Protein AF-A0A7V9TXN4-F1 (afdb_monomer_lite)

Radius of gyration: 13.29 Å; chains: 1; bounding box: 28×28×37 Å

Foldseek 3Di:
DFALEDQEADCDWDFGNRGHAHAWDDWDADPQRWIWTDGPQFIWTGDSRSTIDTPDHCPPDDDVPPDPPPDPDDD

pLDDT: mean 83.26, std 18.08, range [40.91, 97.81]

Sequence (75 aa):
MAILAGGAYGQQDGKGAAAKFSSVGGMAFGPDGSLYLTDGAAVRKVTMDGVVTTVARELTSRTANDKPALFGGSY

Structure (mmCIF, N/CA/C/O backbone):
data_AF-A0A7V9TXN4-F1
#
_entry.id   AF-A0A7V9TXN4-F1
#
loop_
_atom_site.group_PDB
_atom_site.id
_atom_site.type_symbol
_atom_site.label_atom_id
_atom_site.label_alt_id
_atom_site.label_comp_id
_atom_site.label_asym_id
_atom_site.label_entity_id
_atom_site.label_seq_i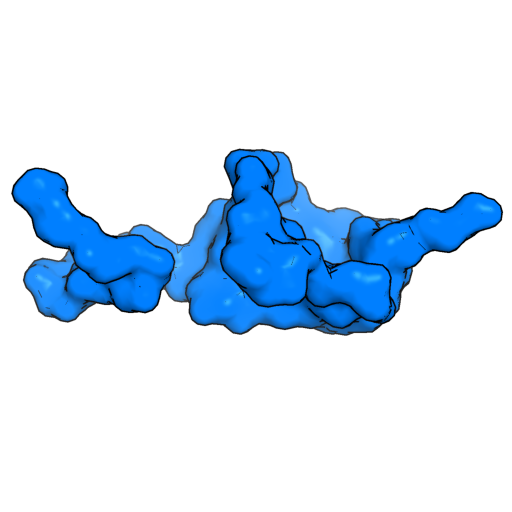d
_atom_site.pdbx_PDB_ins_code
_atom_site.Cartn_x
_atom_site.Cartn_y
_atom_site.Cartn_z
_atom_site.occupancy
_atom_site.B_iso_or_equiv
_atom_site.auth_seq_id
_atom_site.auth_comp_id
_atom_site.auth_asym_id
_atom_site.auth_atom_id
_atom_site.pdbx_PDB_model_num
ATOM 1 N N . MET A 1 1 ? -13.242 -12.026 -13.291 1.00 63.66 1 MET A N 1
ATOM 2 C CA . MET A 1 1 ? -12.551 -11.832 -11.998 1.00 63.66 1 MET A CA 1
ATOM 3 C C . MET A 1 1 ? -11.893 -10.462 -12.056 1.00 63.66 1 MET A C 1
ATOM 5 O O . MET A 1 1 ? -11.172 -10.219 -13.014 1.00 63.66 1 MET A O 1
ATOM 9 N N . ALA A 1 2 ? -12.235 -9.537 -11.158 1.00 75.38 2 ALA A N 1
ATOM 10 C CA . ALA A 1 2 ? -11.703 -8.172 -11.182 1.00 75.38 2 ALA A CA 1
ATOM 11 C C . ALA A 1 2 ? -10.565 -8.037 -10.163 1.00 75.38 2 ALA A C 1
ATOM 13 O O . ALA A 1 2 ? -10.671 -8.563 -9.057 1.00 75.38 2 ALA A O 1
ATOM 14 N N . ILE A 1 3 ? -9.489 -7.347 -10.540 1.00 84.25 3 ILE A N 1
ATOM 15 C CA . ILE A 1 3 ? -8.409 -7.000 -9.613 1.00 84.25 3 ILE A CA 1
ATOM 16 C C . ILE A 1 3 ? -8.822 -5.735 -8.861 1.00 84.25 3 ILE A C 1
ATOM 18 O O . ILE A 1 3 ? -9.148 -4.730 -9.492 1.00 84.25 3 ILE A O 1
ATOM 22 N N . LEU A 1 4 ? -8.785 -5.783 -7.527 1.00 88.31 4 LEU A N 1
ATOM 23 C CA . LEU A 1 4 ? -9.107 -4.630 -6.685 1.00 88.31 4 LEU A CA 1
ATOM 24 C C . LEU A 1 4 ? -8.053 -3.521 -6.824 1.00 88.31 4 LEU A C 1
ATOM 26 O O . LEU A 1 4 ? -8.404 -2.368 -7.047 1.00 88.31 4 LEU A O 1
ATOM 30 N N . ALA A 1 5 ? -6.769 -3.874 -6.732 1.00 90.25 5 ALA A N 1
ATOM 31 C CA . ALA A 1 5 ? -5.641 -2.966 -6.916 1.00 90.25 5 ALA A CA 1
ATOM 32 C C . ALA A 1 5 ? -4.352 -3.744 -7.220 1.00 90.25 5 ALA A C 1
ATOM 34 O O . ALA A 1 5 ? -4.138 -4.818 -6.659 1.00 90.25 5 ALA A O 1
ATOM 35 N N . GLY A 1 6 ? -3.480 -3.170 -8.051 1.00 88.62 6 GLY A N 1
ATOM 36 C CA . GLY A 1 6 ? -2.167 -3.731 -8.374 1.00 88.62 6 GLY A CA 1
ATOM 37 C C . GLY A 1 6 ? -2.144 -4.442 -9.725 1.00 88.62 6 GLY A C 1
ATOM 38 O O . GLY A 1 6 ? -2.884 -5.392 -9.944 1.00 88.62 6 GLY A O 1
ATOM 39 N N . GLY A 1 7 ? -1.292 -3.988 -10.644 1.00 86.62 7 GLY A N 1
ATOM 40 C CA . GLY A 1 7 ? -1.111 -4.635 -11.955 1.00 86.62 7 GLY A CA 1
ATOM 41 C C . GLY A 1 7 ? 0.338 -4.946 -12.325 1.00 86.62 7 GLY A C 1
ATOM 42 O O . GLY A 1 7 ? 0.580 -5.753 -13.217 1.00 86.62 7 GLY A O 1
ATOM 43 N N . ALA A 1 8 ? 1.304 -4.319 -11.651 1.00 91.62 8 ALA A N 1
ATOM 44 C CA . ALA A 1 8 ? 2.730 -4.518 -11.877 1.00 91.62 8 ALA A CA 1
ATOM 45 C C . ALA A 1 8 ? 3.548 -4.055 -10.663 1.00 91.62 8 ALA A C 1
ATOM 47 O O . ALA A 1 8 ? 3.048 -3.324 -9.804 1.00 91.62 8 ALA A O 1
ATOM 48 N N . TYR A 1 9 ? 4.823 -4.447 -10.639 1.00 94.62 9 TYR A N 1
ATOM 49 C CA . TYR A 1 9 ? 5.804 -3.943 -9.682 1.00 94.62 9 TYR A CA 1
ATOM 50 C C . TYR A 1 9 ? 6.057 -2.435 -9.876 1.00 94.62 9 TYR A C 1
ATOM 52 O O . TYR A 1 9 ? 6.195 -1.961 -11.007 1.00 94.62 9 TYR A O 1
ATOM 60 N N . GLY A 1 10 ? 6.140 -1.680 -8.779 1.00 93.69 10 GLY A N 1
ATOM 61 C CA . GLY A 1 10 ? 6.486 -0.251 -8.760 1.00 93.69 10 GLY A CA 1
ATOM 62 C C . GLY A 1 10 ? 5.742 0.524 -7.671 1.00 93.69 10 GLY A C 1
ATOM 63 O O . GLY A 1 10 ? 4.936 -0.043 -6.961 1.00 93.69 10 GLY A O 1
ATOM 64 N N . GLN A 1 11 ? 5.971 1.829 -7.533 1.00 90.56 11 GLN A N 1
ATOM 65 C CA . GLN A 1 11 ? 5.257 2.681 -6.567 1.00 90.56 11 GLN A CA 1
ATOM 66 C C . GLN A 1 11 ? 4.416 3.705 -7.326 1.00 90.56 11 GLN A C 1
ATOM 68 O O . GLN A 1 11 ? 4.909 4.768 -7.698 1.00 90.56 11 GLN A O 1
ATOM 73 N N . GLN A 1 12 ? 3.159 3.360 -7.619 1.00 95.31 12 GLN A N 1
ATOM 74 C CA . GLN A 1 12 ? 2.262 4.226 -8.388 1.00 95.31 12 GLN A CA 1
ATOM 75 C C . GLN A 1 12 ? 0.844 4.190 -7.813 1.00 95.31 12 GLN A C 1
ATOM 77 O O . GLN A 1 12 ? 0.270 3.116 -7.631 1.00 95.31 12 GLN A O 1
ATOM 82 N N . ASP A 1 13 ? 0.294 5.368 -7.517 1.00 96.31 13 ASP A N 1
ATOM 83 C CA . ASP A 1 13 ? -1.126 5.557 -7.203 1.00 96.31 13 ASP A CA 1
ATOM 84 C C . ASP A 1 13 ? -1.975 5.390 -8.473 1.00 96.31 13 ASP A C 1
ATOM 86 O O . ASP A 1 13 ? -1.520 5.656 -9.588 1.00 96.31 13 ASP A O 1
ATOM 90 N N . GLY A 1 14 ? -3.220 4.948 -8.323 1.00 96.38 14 GLY A N 1
ATOM 91 C CA . GLY A 1 14 ? -4.094 4.687 -9.463 1.00 96.38 14 GLY A CA 1
ATOM 92 C C . GLY A 1 14 ? -5.291 3.817 -9.108 1.00 96.38 14 GLY A C 1
ATOM 93 O O . GLY A 1 14 ? -5.455 3.408 -7.961 1.00 96.38 14 GLY A O 1
ATOM 94 N N . LYS A 1 15 ? -6.137 3.530 -10.101 1.00 96.56 15 LYS A N 1
ATOM 95 C CA . LYS A 1 15 ? -7.315 2.671 -9.934 1.00 96.56 15 LYS A CA 1
ATOM 96 C C . LYS A 1 15 ? -7.053 1.263 -10.469 1.00 96.56 15 LYS A C 1
ATOM 98 O O . LYS A 1 15 ? -6.591 1.109 -11.602 1.00 96.56 15 LYS A O 1
ATOM 103 N N . GLY A 1 16 ? -7.372 0.240 -9.681 1.00 95.50 16 GLY A N 1
ATOM 104 C CA . GLY A 1 16 ? -7.262 -1.159 -10.087 1.00 95.50 16 GLY A CA 1
ATOM 105 C C . GLY A 1 16 ? -5.849 -1.522 -10.548 1.00 95.50 16 GLY A C 1
ATOM 106 O O . GLY A 1 16 ? -4.865 -1.269 -9.852 1.00 95.50 16 GLY A O 1
ATOM 107 N N . ALA A 1 17 ? -5.743 -2.081 -11.754 1.00 95.25 17 ALA A N 1
ATOM 108 C CA . ALA A 1 17 ? -4.473 -2.502 -12.349 1.00 95.25 17 ALA A CA 1
ATOM 109 C C . ALA A 1 17 ? -3.518 -1.341 -12.703 1.00 95.25 17 ALA A C 1
ATOM 111 O O . ALA A 1 17 ? -2.340 -1.584 -12.954 1.00 95.25 17 ALA A O 1
ATOM 112 N N . ALA A 1 18 ? -3.993 -0.088 -12.722 1.00 95.81 18 ALA A N 1
ATOM 113 C CA . ALA A 1 18 ? -3.119 1.071 -12.918 1.00 95.81 18 ALA A CA 1
ATOM 114 C C . ALA A 1 18 ? -2.261 1.375 -11.677 1.00 95.81 18 ALA A C 1
ATOM 116 O O . ALA A 1 18 ? -1.201 1.989 -11.803 1.00 95.81 18 ALA A O 1
ATOM 117 N N . ALA A 1 19 ? -2.702 0.940 -10.490 1.00 96.75 19 ALA A N 1
ATOM 118 C CA . ALA A 1 19 ? -1.895 1.021 -9.283 1.00 96.75 19 ALA A CA 1
ATOM 119 C C . ALA A 1 19 ? -0.756 -0.005 -9.320 1.00 96.75 19 ALA A C 1
ATOM 121 O O . ALA A 1 19 ? -0.905 -1.118 -9.837 1.00 96.75 19 ALA A O 1
ATOM 122 N N . LYS A 1 20 ? 0.383 0.366 -8.739 1.00 97.00 20 LYS A N 1
ATOM 123 C CA . LYS A 1 20 ? 1.559 -0.500 -8.620 1.00 97.00 20 LYS A CA 1
ATOM 124 C C . LYS A 1 20 ? 2.049 -0.505 -7.183 1.00 97.00 20 LYS A C 1
ATOM 126 O O . LYS A 1 20 ? 2.027 0.543 -6.527 1.00 97.00 20 LYS A O 1
ATOM 131 N N . PHE A 1 21 ? 2.509 -1.680 -6.762 1.00 95.38 21 PHE A N 1
ATOM 132 C CA . PHE A 1 21 ? 3.132 -1.898 -5.462 1.00 95.38 21 PHE A CA 1
ATOM 133 C C . PHE A 1 21 ? 4.544 -2.464 -5.616 1.00 95.38 21 PHE A C 1
ATOM 135 O O . PHE A 1 21 ? 4.836 -3.183 -6.574 1.00 95.38 21 PHE A O 1
ATOM 142 N N . SER A 1 22 ? 5.429 -2.127 -4.683 1.00 95.06 22 SER A N 1
ATOM 143 C CA . SER A 1 22 ? 6.834 -2.551 -4.694 1.00 95.06 22 SER A CA 1
ATOM 144 C C . SER A 1 22 ? 7.123 -3.675 -3.701 1.00 95.06 22 SER A C 1
ATOM 146 O O . SER A 1 22 ? 7.756 -4.662 -4.053 1.00 95.06 22 SER A O 1
ATOM 148 N N . SER A 1 23 ? 6.651 -3.546 -2.464 1.00 93.81 23 SER A N 1
ATOM 149 C CA . SER A 1 23 ? 6.904 -4.482 -1.373 1.00 93.81 23 SER A CA 1
ATOM 150 C C . SER A 1 23 ? 5.788 -4.353 -0.343 1.00 93.81 23 SER A C 1
ATOM 152 O O . SER A 1 23 ? 5.960 -3.701 0.692 1.00 93.81 23 SER A O 1
ATOM 154 N N . VAL A 1 24 ? 4.633 -4.951 -0.647 1.00 93.50 24 VAL A N 1
ATOM 155 C CA . VAL A 1 24 ? 3.483 -4.975 0.265 1.00 93.50 24 VAL A CA 1
ATOM 156 C C . VAL A 1 24 ? 3.830 -5.784 1.514 1.00 93.50 24 VAL A C 1
ATOM 158 O O . VAL A 1 24 ? 4.347 -6.894 1.417 1.00 93.50 24 VAL A O 1
ATOM 161 N N . GLY A 1 25 ? 3.544 -5.213 2.680 1.00 94.31 25 GLY A N 1
ATOM 162 C CA . GLY A 1 25 ? 3.774 -5.821 3.986 1.00 94.31 25 GLY A CA 1
ATOM 163 C C . GLY A 1 25 ? 2.486 -5.940 4.795 1.00 94.31 25 GLY A C 1
ATOM 164 O O . GLY A 1 25 ? 1.502 -6.516 4.336 1.00 94.31 25 GLY A O 1
ATOM 165 N N . GLY A 1 26 ? 2.506 -5.406 6.017 1.00 94.50 26 GLY A N 1
ATOM 166 C CA . GLY A 1 26 ? 1.360 -5.432 6.923 1.00 94.50 26 GLY A CA 1
ATOM 167 C C . GLY A 1 26 ? 0.147 -4.702 6.347 1.00 94.50 26 GLY A C 1
ATOM 168 O O . GLY A 1 26 ? 0.287 -3.707 5.632 1.00 94.50 26 GLY A O 1
ATOM 169 N N . MET A 1 27 ? -1.044 -5.205 6.674 1.00 96.00 27 MET A N 1
ATOM 170 C CA . MET A 1 27 ? -2.314 -4.684 6.177 1.00 96.00 27 MET A CA 1
ATOM 171 C C . MET A 1 27 ? -3.370 -4.662 7.281 1.00 96.00 27 MET A C 1
ATOM 173 O O . MET A 1 27 ? -3.411 -5.562 8.119 1.00 96.00 27 MET A O 1
ATOM 177 N N . ALA A 1 28 ? -4.245 -3.660 7.255 1.00 97.00 28 ALA A N 1
ATOM 178 C CA . ALA A 1 28 ? -5.376 -3.540 8.165 1.00 97.00 28 ALA A CA 1
ATOM 179 C C . ALA A 1 28 ? -6.527 -2.773 7.504 1.00 97.00 28 ALA A C 1
ATOM 181 O O . ALA A 1 28 ? -6.301 -1.852 6.720 1.00 97.00 28 ALA A O 1
ATOM 182 N N . PHE A 1 29 ? -7.766 -3.122 7.842 1.00 96.56 29 PHE A N 1
ATOM 183 C CA . PHE A 1 29 ? -8.921 -2.320 7.446 1.00 96.56 29 PHE A CA 1
ATOM 184 C C . PHE A 1 29 ? -9.093 -1.125 8.386 1.00 96.56 29 PHE A C 1
ATOM 186 O O . PHE A 1 29 ? -8.993 -1.261 9.605 1.00 96.56 29 PHE A O 1
ATOM 193 N N . GLY A 1 30 ? -9.358 0.044 7.807 1.00 93.19 30 GLY A N 1
ATOM 194 C CA . GLY A 1 30 ? -9.776 1.234 8.535 1.00 93.19 30 GLY A CA 1
ATOM 195 C C . GLY A 1 30 ? -11.274 1.210 8.871 1.00 93.19 30 GLY A C 1
ATOM 196 O O . GLY A 1 30 ? -12.030 0.417 8.305 1.00 93.19 30 GLY A O 1
ATOM 197 N N . PRO A 1 31 ? -11.736 2.110 9.754 1.00 93.25 31 PRO A N 1
ATOM 198 C CA . PRO A 1 31 ? -13.148 2.210 10.136 1.00 93.25 31 PRO A CA 1
ATOM 199 C C . PRO A 1 31 ? -14.064 2.651 8.983 1.00 93.25 31 PRO A C 1
ATOM 201 O O . PRO A 1 31 ? -15.269 2.437 9.044 1.00 93.25 31 PRO A O 1
ATOM 204 N N . ASP A 1 32 ? -13.502 3.242 7.924 1.00 91.62 32 ASP A N 1
ATOM 205 C CA . ASP A 1 32 ? -14.215 3.600 6.692 1.00 91.62 32 ASP A CA 1
ATOM 206 C C . ASP A 1 32 ? -14.299 2.438 5.682 1.00 91.62 32 ASP A C 1
ATOM 208 O O . ASP A 1 32 ? -14.786 2.617 4.566 1.00 91.62 32 ASP A O 1
ATOM 212 N N . GLY A 1 33 ? -13.797 1.256 6.052 1.00 94.56 33 GLY A N 1
ATOM 213 C CA . GLY A 1 33 ? -13.742 0.077 5.198 1.00 94.56 33 GLY A CA 1
ATOM 214 C C . GLY A 1 33 ? -12.604 0.087 4.177 1.00 94.56 33 GLY A C 1
ATOM 215 O O . GLY A 1 33 ? -12.505 -0.854 3.402 1.00 94.56 33 GLY A O 1
ATOM 216 N N . SER A 1 34 ? -11.724 1.091 4.147 1.00 97.06 34 SER A N 1
ATOM 217 C CA . SER A 1 34 ? -10.560 1.070 3.252 1.00 97.06 34 SER A CA 1
ATOM 218 C C . SER A 1 34 ? -9.474 0.132 3.778 1.00 97.06 34 SER A C 1
ATOM 220 O O . SER A 1 34 ? -9.258 0.031 4.985 1.00 97.06 34 SER A O 1
ATOM 222 N N . LEU A 1 35 ? -8.744 -0.526 2.880 1.00 96.44 35 LEU A N 1
ATOM 223 C CA . LEU A 1 35 ? -7.568 -1.318 3.225 1.00 96.44 35 LEU A CA 1
ATOM 224 C C . LEU A 1 35 ? -6.342 -0.407 3.287 1.00 96.44 35 LEU A C 1
ATOM 226 O O . LEU A 1 35 ? -5.967 0.215 2.297 1.00 96.44 35 LEU A O 1
ATOM 230 N N . TYR A 1 36 ? -5.696 -0.349 4.439 1.00 96.38 36 TYR A N 1
ATOM 231 C CA . TYR A 1 36 ? -4.411 0.309 4.611 1.00 96.38 36 TYR A CA 1
ATOM 232 C C . TYR A 1 36 ? -3.315 -0.746 4.586 1.00 96.38 36 TYR A C 1
ATOM 234 O O . TYR A 1 36 ? -3.441 -1.789 5.226 1.00 96.38 36 TYR A O 1
ATOM 242 N N . LEU A 1 37 ? -2.244 -0.482 3.846 1.00 95.19 37 LEU A N 1
ATOM 243 C CA . LEU A 1 37 ? -1.118 -1.398 3.709 1.00 95.19 37 LEU A CA 1
ATOM 244 C C . LEU A 1 37 ? 0.213 -0.654 3.735 1.00 95.19 37 LEU A C 1
ATOM 246 O O . LEU A 1 37 ? 0.296 0.499 3.313 1.00 95.19 37 LEU A O 1
ATOM 250 N N . THR A 1 38 ? 1.265 -1.313 4.211 1.00 94.38 38 THR A N 1
ATOM 251 C CA . THR A 1 38 ? 2.639 -0.835 4.015 1.00 94.38 38 THR A CA 1
ATOM 252 C C . THR A 1 38 ? 3.141 -1.295 2.652 1.00 94.38 38 THR A C 1
ATOM 254 O O . THR A 1 38 ? 2.988 -2.467 2.323 1.00 94.38 38 THR A O 1
ATOM 257 N N . ASP A 1 39 ? 3.763 -0.410 1.88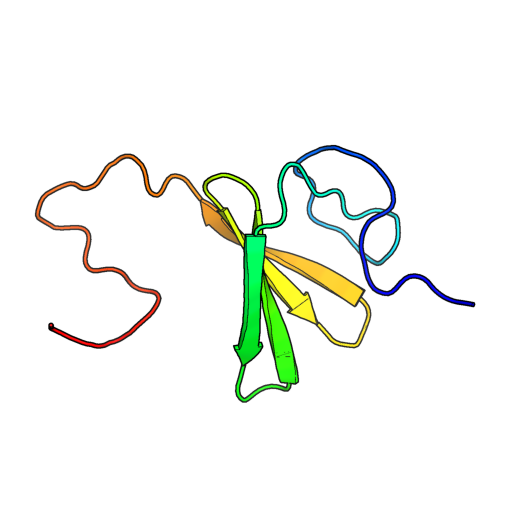3 1.00 93.06 39 ASP A N 1
ATOM 258 C CA . ASP A 1 39 ? 4.421 -0.712 0.611 1.00 93.06 39 ASP A CA 1
ATOM 259 C C . ASP A 1 39 ? 5.792 -0.031 0.606 1.00 93.06 39 ASP A C 1
ATOM 261 O O . ASP A 1 39 ? 5.881 1.192 0.468 1.00 93.06 39 ASP A O 1
ATOM 265 N N . GLY A 1 40 ? 6.863 -0.797 0.826 1.00 90.19 40 GLY A N 1
ATOM 266 C CA . GLY A 1 40 ? 8.193 -0.234 1.071 1.00 90.19 40 GLY A CA 1
ATOM 267 C C . GLY A 1 40 ? 8.190 0.730 2.268 1.00 90.19 40 GLY A C 1
ATOM 268 O O . GLY A 1 40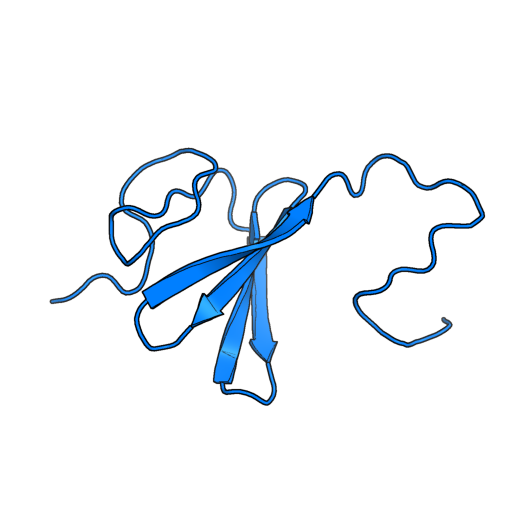 ? 7.717 0.386 3.348 1.00 90.19 40 GLY A O 1
ATOM 269 N N . ALA A 1 41 ? 8.691 1.954 2.075 1.00 87.44 41 ALA A N 1
ATOM 270 C CA . ALA A 1 41 ? 8.690 3.017 3.090 1.00 87.44 41 ALA A CA 1
ATOM 271 C C . ALA A 1 41 ? 7.420 3.898 3.065 1.00 87.44 41 ALA A C 1
ATOM 273 O O . ALA A 1 41 ? 7.443 5.036 3.543 1.00 87.44 41 ALA A O 1
ATOM 274 N N . ALA A 1 42 ? 6.327 3.403 2.476 1.00 89.94 42 ALA A N 1
ATOM 275 C CA . ALA A 1 42 ? 5.070 4.125 2.340 1.00 89.94 42 ALA A CA 1
ATOM 276 C C . ALA A 1 42 ? 3.901 3.393 3.009 1.00 89.94 42 ALA A C 1
ATOM 278 O O . ALA A 1 42 ? 3.866 2.166 3.087 1.00 89.94 42 ALA A O 1
ATOM 279 N N . VAL A 1 43 ? 2.904 4.167 3.434 1.00 94.00 43 VAL A N 1
ATOM 280 C CA . VAL A 1 43 ? 1.576 3.660 3.797 1.00 94.00 43 VAL A CA 1
ATOM 281 C C . VAL A 1 43 ? 0.620 4.009 2.667 1.00 94.00 43 VAL A C 1
ATOM 283 O O . VAL A 1 43 ? 0.498 5.174 2.276 1.00 94.00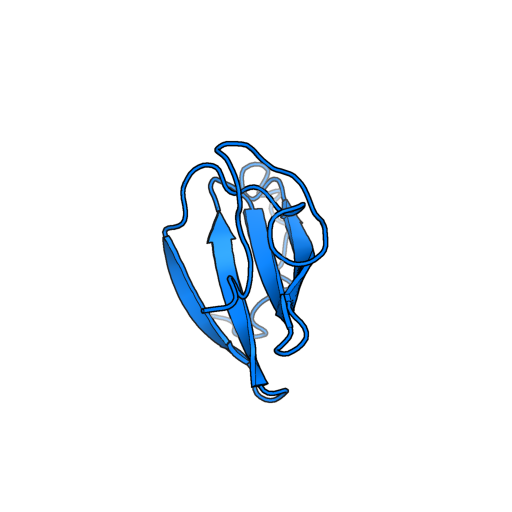 43 VAL A O 1
ATOM 286 N N . ARG A 1 44 ? -0.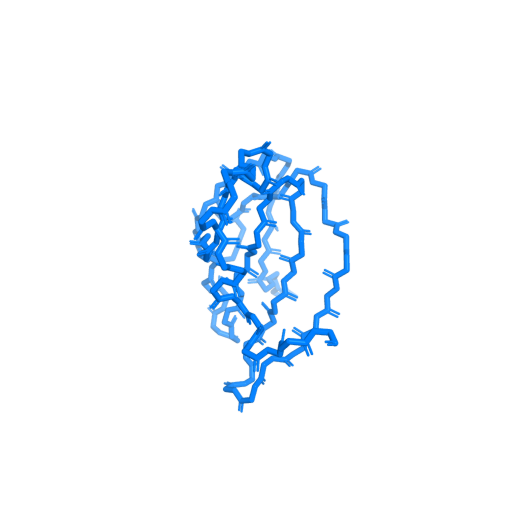058 2.996 2.135 1.00 95.94 44 ARG A N 1
ATOM 287 C CA . ARG A 1 44 ? -1.018 3.111 1.038 1.00 95.94 44 ARG A CA 1
ATOM 288 C C . ARG A 1 44 ? -2.419 2.860 1.569 1.00 95.94 44 ARG A C 1
ATOM 290 O O . ARG A 1 44 ? -2.615 1.984 2.406 1.00 95.94 44 ARG A O 1
ATOM 297 N N . LYS A 1 45 ? -3.385 3.617 1.065 1.00 97.31 45 LYS A N 1
ATOM 298 C CA . LYS A 1 45 ? -4.814 3.388 1.276 1.00 97.31 45 LYS A CA 1
ATOM 299 C C . LYS A 1 45 ? -5.406 2.859 -0.019 1.00 97.31 45 LYS A C 1
ATOM 301 O O . LYS A 1 45 ? -5.158 3.429 -1.076 1.00 97.31 45 LYS A O 1
ATOM 306 N N . VAL A 1 46 ? -6.192 1.797 0.079 1.00 97.81 46 VAL A N 1
ATOM 307 C CA . VAL A 1 46 ? -6.943 1.190 -1.016 1.00 97.81 46 VAL A CA 1
ATOM 308 C C . VAL A 1 46 ? -8.415 1.232 -0.646 1.00 97.81 46 VAL A C 1
ATOM 310 O O . VAL A 1 46 ? -8.847 0.618 0.328 1.00 97.81 46 VAL A O 1
ATOM 313 N N . THR A 1 47 ? -9.195 1.985 -1.401 1.00 97.38 47 THR A N 1
ATOM 314 C CA . THR A 1 47 ? -10.647 2.026 -1.231 1.00 97.38 47 THR A CA 1
ATOM 315 C C . THR A 1 47 ? -11.297 0.783 -1.842 1.00 97.38 47 THR A C 1
ATOM 317 O O . THR A 1 47 ? -10.725 0.108 -2.701 1.00 97.38 47 THR A O 1
ATOM 320 N N . MET A 1 48 ? -12.537 0.493 -1.447 1.00 94.88 48 MET A N 1
ATOM 321 C CA . MET A 1 48 ? -13.294 -0.643 -1.992 1.00 94.88 48 MET A CA 1
ATOM 322 C C . MET A 1 48 ? -13.686 -0.474 -3.469 1.00 94.88 48 MET A C 1
ATOM 324 O O . MET A 1 48 ? -14.000 -1.457 -4.133 1.00 94.88 48 MET A O 1
ATOM 328 N N . ASP A 1 49 ? -13.614 0.745 -4.014 1.00 95.56 49 ASP A N 1
ATOM 329 C CA . ASP A 1 49 ? -13.743 1.000 -5.454 1.00 95.56 49 ASP A CA 1
ATOM 330 C C . ASP A 1 49 ? -12.398 0.904 -6.208 1.00 95.56 49 ASP A C 1
ATOM 332 O O . ASP A 1 49 ? -12.320 1.241 -7.396 1.00 95.56 49 ASP A O 1
ATOM 336 N N . GLY A 1 50 ? -11.349 0.432 -5.527 1.00 95.62 50 GLY A N 1
ATOM 337 C CA . GLY A 1 50 ? -10.050 0.096 -6.099 1.00 95.62 50 GLY A CA 1
ATOM 338 C C . GLY A 1 50 ? -9.120 1.283 -6.320 1.00 95.62 50 GLY A C 1
ATOM 339 O O . GLY A 1 50 ? -8.189 1.172 -7.116 1.00 95.62 50 GLY A O 1
ATOM 340 N N . VAL A 1 51 ? -9.361 2.428 -5.678 1.00 97.69 51 VAL A N 1
ATOM 341 C CA . VAL A 1 51 ? -8.468 3.591 -5.757 1.00 97.69 51 VAL A CA 1
ATOM 342 C C . VAL A 1 51 ? -7.355 3.442 -4.730 1.00 97.69 51 VAL A C 1
ATOM 344 O O . VAL A 1 51 ? -7.610 3.281 -3.538 1.00 97.69 51 VAL A O 1
ATOM 347 N N . VAL A 1 52 ? -6.115 3.529 -5.205 1.00 97.62 52 VAL A N 1
ATOM 348 C CA . VAL A 1 52 ? -4.909 3.518 -4.378 1.00 97.62 52 VAL A CA 1
ATOM 349 C C . VAL A 1 52 ? -4.357 4.928 -4.252 1.00 97.62 52 VAL A C 1
ATOM 351 O O . VAL A 1 52 ? -4.089 5.576 -5.266 1.00 97.62 52 VAL A O 1
ATOM 354 N N . THR A 1 53 ? -4.135 5.371 -3.016 1.00 96.81 53 THR A N 1
ATOM 355 C CA . THR A 1 53 ? -3.441 6.624 -2.695 1.00 96.81 53 THR A CA 1
ATOM 356 C C . THR A 1 53 ? -2.313 6.403 -1.693 1.00 96.81 53 THR A C 1
ATOM 358 O O . THR A 1 53 ? -2.359 5.507 -0.846 1.00 96.81 53 THR A O 1
ATOM 361 N N . THR A 1 54 ? -1.279 7.237 -1.772 1.00 94.56 54 THR A N 1
ATOM 362 C CA . THR A 1 54 ? -0.198 7.268 -0.784 1.00 94.56 54 THR A CA 1
ATOM 363 C C . THR A 1 54 ? -0.570 8.206 0.361 1.00 94.56 54 THR A C 1
ATOM 365 O O . THR A 1 54 ? -0.689 9.411 0.159 1.00 94.56 54 THR A O 1
ATOM 368 N N . VAL A 1 55 ? -0.730 7.658 1.567 1.00 92.69 55 VAL A N 1
ATOM 369 C CA . VAL A 1 55 ? -1.106 8.421 2.773 1.00 92.69 55 VAL A CA 1
ATOM 370 C C . VAL A 1 55 ? 0.125 8.952 3.501 1.00 92.69 55 VAL A C 1
ATOM 372 O O . VAL A 1 55 ? 0.092 10.040 4.065 1.00 92.69 55 VAL A O 1
ATOM 375 N N . ALA A 1 56 ? 1.226 8.203 3.462 1.00 86.44 56 ALA A N 1
ATOM 376 C CA . ALA A 1 56 ? 2.511 8.631 3.995 1.00 86.44 56 ALA A CA 1
ATOM 377 C C . ALA A 1 56 ? 3.657 8.023 3.184 1.00 86.44 56 ALA A C 1
ATOM 379 O O . ALA A 1 56 ? 3.531 6.916 2.660 1.00 86.44 56 ALA A O 1
ATOM 380 N N . ARG A 1 57 ? 4.771 8.752 3.100 1.00 79.44 57 ARG A N 1
ATOM 381 C CA . ARG A 1 57 ? 6.040 8.340 2.482 1.00 79.44 57 ARG A CA 1
ATOM 382 C C . ARG A 1 57 ? 7.196 8.816 3.361 1.00 79.44 57 ARG A C 1
ATOM 384 O O . ARG A 1 57 ? 6.990 9.726 4.157 1.00 79.44 57 ARG A O 1
ATOM 391 N N . GLU A 1 58 ? 8.383 8.246 3.176 1.00 63.81 58 GLU A N 1
ATOM 392 C CA . GLU A 1 58 ? 9.617 8.711 3.828 1.00 63.81 58 GLU A CA 1
ATOM 393 C C . GLU A 1 58 ? 9.593 8.602 5.369 1.00 63.81 58 GLU A C 1
ATOM 395 O O . GLU A 1 58 ? 9.934 9.539 6.084 1.00 63.81 58 GLU A O 1
ATOM 400 N N . LEU A 1 59 ? 9.235 7.432 5.918 1.00 58.28 59 LEU A N 1
ATOM 401 C CA . LEU A 1 59 ? 9.333 7.158 7.371 1.00 58.28 59 LEU A CA 1
ATOM 402 C C . LEU A 1 59 ? 10.789 7.128 7.913 1.00 58.28 59 LEU A C 1
ATOM 404 O O . LEU A 1 59 ? 11.024 6.756 9.064 1.00 58.28 59 LEU A O 1
ATOM 408 N N . THR A 1 60 ? 11.764 7.487 7.079 1.00 49.91 60 THR A N 1
ATOM 409 C CA . THR A 1 60 ? 13.219 7.444 7.284 1.00 49.91 60 THR A CA 1
ATOM 410 C C . THR A 1 60 ? 13.799 8.723 7.889 1.00 49.91 60 THR A C 1
ATOM 412 O O . THR A 1 60 ? 14.846 8.648 8.527 1.00 49.91 60 THR A O 1
ATOM 415 N N . SER A 1 61 ? 13.132 9.877 7.779 1.00 49.81 61 SER A N 1
ATOM 416 C CA . SER A 1 61 ? 13.531 11.085 8.516 1.00 49.81 61 SER A CA 1
ATOM 417 C C . SER A 1 61 ? 12.655 11.233 9.749 1.00 49.81 61 SER A C 1
ATOM 419 O O . SER A 1 61 ? 11.628 11.888 9.694 1.00 49.81 61 SER A O 1
ATOM 421 N N . ARG A 1 62 ? 13.046 10.600 10.861 1.00 54.84 62 ARG A N 1
ATOM 422 C CA . ARG A 1 62 ? 12.539 10.979 12.185 1.00 54.84 62 ARG A CA 1
ATOM 423 C C . ARG A 1 62 ? 13.364 12.164 12.674 1.00 54.84 62 ARG A C 1
ATOM 425 O O . ARG A 1 62 ? 14.392 11.981 13.320 1.00 54.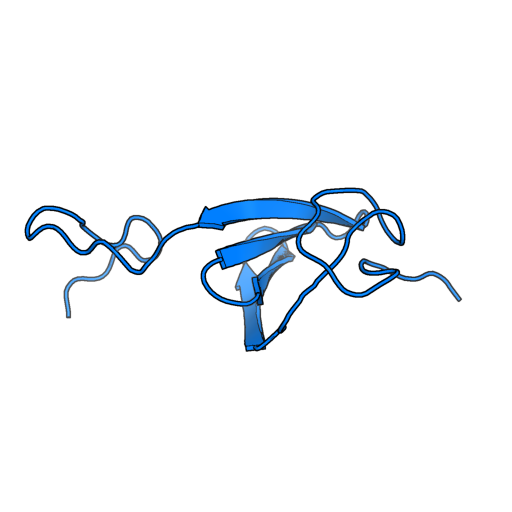84 62 ARG A O 1
ATOM 432 N N . THR A 1 63 ? 12.947 13.385 12.382 1.00 52.16 63 THR A N 1
ATOM 433 C CA . THR A 1 63 ? 13.308 14.496 13.261 1.00 52.16 63 THR A CA 1
ATOM 434 C C . THR A 1 63 ? 12.615 14.284 14.610 1.00 52.16 63 THR A C 1
ATOM 436 O O . THR A 1 63 ? 11.550 13.672 14.684 1.00 52.16 63 THR A O 1
ATOM 439 N N . ALA A 1 64 ? 13.198 14.770 15.709 1.00 56.34 64 ALA A N 1
ATOM 440 C CA . ALA A 1 64 ? 12.627 14.617 17.057 1.00 56.34 64 ALA A CA 1
ATOM 441 C C . ALA A 1 64 ? 11.205 15.213 17.210 1.00 56.34 64 ALA A C 1
ATOM 443 O O . ALA A 1 64 ? 10.554 15.009 18.232 1.00 56.34 64 ALA A O 1
ATOM 444 N N . ASN A 1 65 ? 10.725 15.924 16.185 1.00 57.22 65 ASN A N 1
ATOM 445 C CA . ASN A 1 65 ? 9.419 16.565 16.124 1.00 57.22 65 ASN A CA 1
ATOM 446 C C . ASN A 1 65 ? 8.403 15.802 15.258 1.00 57.22 65 ASN A C 1
ATOM 448 O O . ASN A 1 65 ? 7.234 16.195 15.225 1.00 57.22 65 ASN A O 1
ATOM 452 N N . ASP A 1 66 ? 8.807 14.711 14.598 1.00 58.53 66 ASP A N 1
ATOM 453 C CA . ASP A 1 66 ? 7.905 13.875 13.810 1.00 58.53 66 ASP A CA 1
ATOM 454 C C . ASP A 1 66 ? 7.064 13.008 14.744 1.00 58.53 66 ASP A C 1
ATOM 456 O O . ASP A 1 66 ? 7.358 11.845 15.025 1.00 58.53 66 ASP A O 1
ATOM 460 N N . LYS A 1 67 ? 5.977 13.594 15.253 1.00 53.28 67 LYS A N 1
ATOM 461 C CA . LYS A 1 67 ? 4.874 12.807 15.803 1.00 53.28 67 LYS A CA 1
ATOM 462 C C . LYS A 1 67 ? 4.367 11.900 14.678 1.00 53.28 67 LYS A C 1
ATOM 464 O O . LYS A 1 67 ? 4.033 12.427 13.615 1.00 53.28 67 LYS A O 1
ATOM 469 N N . PRO A 1 68 ? 4.259 10.572 14.870 1.00 50.56 68 PRO A N 1
ATOM 470 C CA . PRO A 1 68 ? 3.605 9.713 13.897 1.00 50.56 68 PRO A CA 1
ATOM 471 C C . PRO A 1 68 ? 2.157 10.183 13.743 1.00 50.56 68 PRO A C 1
ATOM 473 O O . PRO A 1 68 ? 1.300 9.877 14.565 1.00 50.56 68 PRO A O 1
ATOM 476 N N . ALA A 1 69 ? 1.867 10.950 12.692 1.00 56.78 69 ALA A N 1
ATOM 477 C CA . ALA A 1 69 ? 0.533 11.497 12.448 1.00 56.78 69 ALA A CA 1
ATOM 478 C C . ALA A 1 69 ? -0.510 10.411 12.114 1.00 56.78 69 ALA A C 1
ATOM 480 O O . ALA A 1 69 ? -1.669 10.723 11.862 1.00 56.78 69 ALA A O 1
ATOM 481 N N . LEU A 1 70 ? -0.103 9.137 12.084 1.00 52.88 70 LEU A N 1
ATOM 482 C CA . LEU A 1 70 ? -0.921 8.028 11.604 1.00 52.88 70 LEU A CA 1
ATOM 483 C C . LEU A 1 70 ? -1.619 7.248 12.717 1.00 52.88 70 LEU A C 1
ATOM 485 O O . LEU A 1 70 ? -2.658 6.653 12.456 1.00 52.88 70 LEU A O 1
ATOM 489 N N . PHE A 1 71 ? -1.115 7.284 13.952 1.00 47.97 71 PHE A N 1
ATOM 490 C CA . PHE A 1 71 ? -1.759 6.617 15.081 1.00 47.97 71 PHE A CA 1
ATOM 491 C C . PHE A 1 71 ? -1.624 7.526 16.294 1.00 47.97 71 PHE A C 1
ATOM 493 O O . PHE A 1 71 ? -0.530 7.686 16.824 1.00 47.97 71 PHE A O 1
ATOM 500 N N . GLY A 1 72 ? -2.720 8.171 16.694 1.00 45.16 72 GLY A N 1
ATOM 501 C CA . GLY A 1 72 ? -2.780 9.080 17.842 1.00 45.16 72 GLY A CA 1
ATOM 502 C C . GLY A 1 72 ? -2.593 8.383 19.194 1.00 45.16 72 GLY A C 1
ATOM 503 O O . GLY A 1 72 ? -3.435 8.531 20.071 1.00 45.16 72 GLY A O 1
ATOM 504 N N . GLY A 1 73 ? -1.517 7.620 19.363 1.00 40.91 73 GLY A N 1
ATOM 505 C CA . GLY A 1 73 ? -1.128 6.979 20.609 1.00 40.91 73 GLY A CA 1
ATOM 506 C C . GLY A 1 73 ? 0.291 7.382 20.987 1.00 40.91 73 GLY A C 1
ATOM 507 O O . GLY A 1 73 ? 1.232 7.162 20.225 1.00 40.91 73 GLY A O 1
ATOM 508 N N . SER A 1 74 ? 0.437 7.971 22.170 1.00 49.44 74 SER A N 1
ATOM 509 C CA . SER A 1 74 ? 1.687 7.899 22.924 1.00 49.44 74 SER A CA 1
ATOM 510 C C . SER A 1 74 ? 1.897 6.441 23.342 1.00 49.44 74 SER A C 1
ATOM 512 O O . SER A 1 74 ? 0.921 5.787 23.714 1.00 49.44 74 SER A O 1
ATOM 514 N N . TYR A 1 75 ? 3.132 5.941 23.257 1.00 51.44 75 TYR A N 1
ATOM 515 C CA . TYR A 1 75 ? 3.509 4.684 23.913 1.00 51.44 75 TYR A CA 1
ATOM 516 C C . TYR A 1 75 ? 3.316 4.786 25.428 1.00 51.44 75 TYR A C 1
ATOM 518 O O . TYR A 1 75 ? 3.551 5.897 25.964 1.00 51.44 75 TYR A O 1
#

Secondary structure (DSSP, 8-state):
---SB--EES-B-EEBTT-EES-EEEEEE-TTSPEEEEETTEEEEE-TT-EEEEEE--TT---TT---TTS----